Protein AF-A0A955JGV6-F1 (afdb_monomer_lite)

pLDDT: mean 82.67, std 8.71, range [63.16, 92.19]

Foldseek 3Di:
DVVLCVVQVQLVVLCVVADPLQVVQLVLVLVLPPDPVVSVVSSNVSSVCSSVVNSHDPPGDSVCPVSVSDDDPDPDD

Structure (mmCIF, N/CA/C/O backbone):
data_AF-A0A955JGV6-F1
#
_entry.id   AF-A0A955JGV6-F1
#
loop_
_atom_site.group_PDB
_atom_site.id
_atom_site.type_symbol
_atom_site.label_atom_id
_atom_site.label_alt_id
_atom_site.label_comp_id
_atom_site.label_asym_id
_atom_site.label_entity_id
_atom_site.label_seq_id
_atom_site.pdbx_PDB_ins_code
_atom_site.Cartn_x
_atom_site.Cartn_y
_atom_site.Cartn_z
_atom_site.occupancy
_atom_site.B_iso_or_equiv
_atom_site.auth_seq_id
_atom_site.auth_comp_id
_atom_site.auth_asym_id
_atom_site.auth_atom_id
_atom_site.pdbx_PDB_model_num
ATOM 1 N N . LEU A 1 1 ? 8.606 -6.217 -1.143 1.00 76.62 1 LEU A N 1
ATOM 2 C CA . LEU A 1 1 ? 7.760 -5.559 -0.117 1.00 76.62 1 LEU A CA 1
ATOM 3 C C . LEU A 1 1 ? 7.983 -6.144 1.275 1.00 76.62 1 LEU A C 1
ATOM 5 O O . LEU A 1 1 ? 8.332 -5.376 2.153 1.00 76.62 1 LEU A O 1
ATOM 9 N N . ARG A 1 2 ? 7.865 -7.469 1.477 1.00 79.19 2 ARG A N 1
ATOM 10 C CA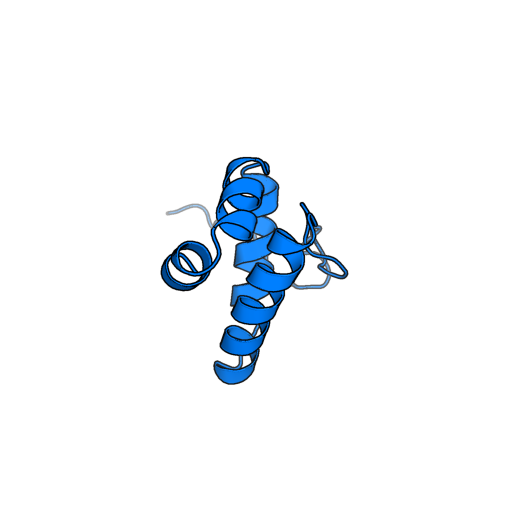 . ARG A 1 2 ? 8.091 -8.114 2.790 1.00 79.19 2 ARG A CA 1
ATOM 11 C C . ARG A 1 2 ? 9.416 -7.707 3.454 1.00 79.19 2 ARG A C 1
ATOM 13 O O . ARG A 1 2 ? 9.379 -7.187 4.554 1.00 79.19 2 ARG A O 1
ATOM 20 N N . LEU A 1 3 ? 10.542 -7.814 2.741 1.00 80.88 3 LEU A N 1
ATOM 21 C CA . LEU A 1 3 ? 11.858 -7.381 3.245 1.00 80.88 3 LEU A CA 1
ATOM 22 C C . LEU A 1 3 ? 11.893 -5.896 3.655 1.00 80.88 3 LEU A C 1
ATOM 24 O O . LEU A 1 3 ? 12.442 -5.551 4.693 1.00 80.88 3 LEU A O 1
ATOM 28 N N . ALA A 1 4 ? 11.257 -5.023 2.870 1.00 80.62 4 ALA A N 1
ATOM 29 C CA . ALA A 1 4 ? 11.209 -3.588 3.153 1.00 80.62 4 ALA A CA 1
ATOM 30 C C . ALA A 1 4 ? 10.319 -3.244 4.362 1.00 80.62 4 ALA A C 1
ATOM 32 O O . ALA A 1 4 ? 10.598 -2.278 5.062 1.00 80.62 4 ALA A O 1
ATOM 33 N N . LEU A 1 5 ? 9.268 -4.032 4.616 1.00 80.25 5 LEU A N 1
ATOM 34 C CA . LEU A 1 5 ? 8.437 -3.908 5.817 1.00 80.25 5 LEU A CA 1
ATOM 35 C C . LEU A 1 5 ? 9.138 -4.488 7.051 1.00 80.25 5 LEU A C 1
ATOM 37 O O . LEU A 1 5 ? 8.982 -3.946 8.138 1.00 80.25 5 LEU A O 1
ATOM 41 N N . SER A 1 6 ? 9.945 -5.543 6.900 1.00 79.44 6 SER A N 1
ATOM 42 C CA . SER A 1 6 ? 10.761 -6.074 8.000 1.00 79.44 6 SER A CA 1
ATOM 43 C C . SER A 1 6 ? 11.763 -5.045 8.529 1.00 79.44 6 SER A C 1
ATOM 45 O O . SER A 1 6 ? 12.004 -5.003 9.728 1.00 79.44 6 SER A O 1
ATOM 47 N N . ALA A 1 7 ? 12.297 -4.187 7.655 1.00 83.19 7 ALA A N 1
ATOM 48 C CA . ALA A 1 7 ? 13.201 -3.098 8.030 1.00 83.19 7 ALA A CA 1
ATOM 49 C C . ALA A 1 7 ? 12.488 -1.864 8.629 1.00 83.19 7 ALA A C 1
ATOM 51 O O . ALA A 1 7 ? 13.152 -0.928 9.064 1.00 83.19 7 ALA A O 1
ATOM 52 N N . ALA A 1 8 ? 11.149 -1.832 8.639 1.00 83.88 8 ALA A N 1
ATOM 53 C CA . ALA A 1 8 ? 10.352 -0.694 9.094 1.00 83.88 8 ALA A CA 1
ATOM 54 C C . ALA A 1 8 ? 9.230 -1.161 10.047 1.00 83.88 8 ALA A C 1
ATOM 56 O O . ALA A 1 8 ? 8.088 -1.338 9.611 1.00 83.88 8 ALA A O 1
ATOM 57 N N . PRO A 1 9 ? 9.516 -1.343 11.352 1.00 84.81 9 PRO A N 1
ATOM 58 C CA . PRO A 1 9 ? 8.571 -1.932 12.308 1.00 84.81 9 PRO A CA 1
ATOM 59 C C . PRO A 1 9 ? 7.248 -1.157 12.398 1.00 84.81 9 PRO A C 1
ATOM 61 O O . PRO A 1 9 ? 6.179 -1.753 12.304 1.00 84.81 9 PRO A O 1
ATOM 64 N N . ARG A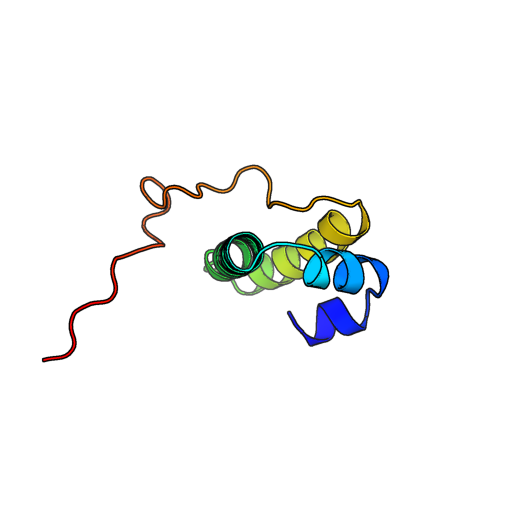 1 10 ? 7.300 0.179 12.414 1.00 86.56 10 ARG A N 1
ATOM 65 C CA . ARG A 1 10 ? 6.097 1.029 12.427 1.00 86.56 10 ARG A CA 1
ATOM 66 C C . ARG A 1 10 ? 5.241 0.879 11.166 1.00 86.56 10 ARG A C 1
ATOM 68 O O . ARG A 1 10 ? 4.017 0.859 11.230 1.00 86.56 10 ARG A O 1
ATOM 75 N N . ALA A 1 11 ? 5.878 0.725 10.004 1.00 88.06 11 ALA A N 1
ATOM 76 C CA . ALA A 1 11 ? 5.163 0.451 8.761 1.00 88.06 11 ALA A CA 1
ATOM 77 C C . ALA A 1 11 ? 4.525 -0.947 8.770 1.00 88.06 11 ALA A C 1
AT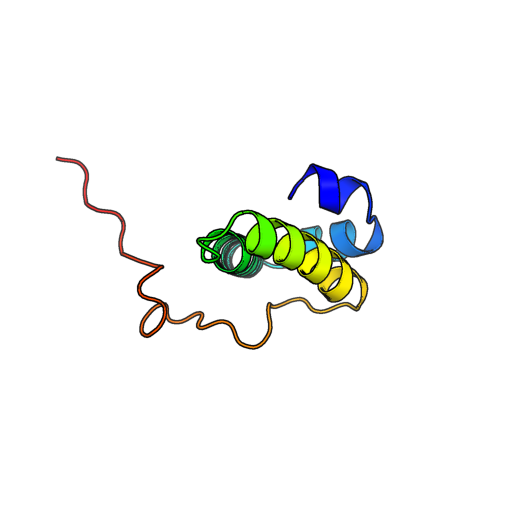OM 79 O O . ALA A 1 11 ? 3.442 -1.125 8.217 1.00 88.06 11 ALA A O 1
ATOM 80 N N . ARG A 1 12 ? 5.177 -1.932 9.402 1.00 87.62 12 ARG A N 1
ATOM 81 C CA . ARG A 1 12 ? 4.671 -3.303 9.552 1.00 87.62 12 ARG A CA 1
ATOM 82 C C . ARG A 1 12 ? 3.451 -3.380 10.472 1.00 87.62 12 ARG A C 1
ATOM 84 O O . ARG A 1 12 ? 2.532 -4.140 10.168 1.00 87.62 12 ARG A O 1
ATOM 91 N N . GLU A 1 13 ? 3.418 -2.598 11.545 1.00 88.50 13 GLU A N 1
ATOM 92 C CA . GLU A 1 13 ? 2.249 -2.489 12.427 1.00 88.50 13 GLU A CA 1
ATOM 93 C C . GLU A 1 13 ? 1.046 -1.939 11.666 1.00 88.50 13 GLU A C 1
ATOM 95 O O . GLU A 1 13 ? 0.018 -2.606 11.579 1.00 88.50 13 GLU A O 1
ATOM 100 N N . VAL A 1 14 ? 1.209 -0.795 10.991 1.00 89.56 14 VAL A N 1
ATOM 101 C CA . VAL A 1 14 ? 0.141 -0.209 10.166 1.00 89.56 14 VAL A CA 1
ATOM 102 C C . VAL A 1 14 ? -0.269 -1.162 9.042 1.00 89.56 14 VAL A C 1
ATOM 104 O O . VAL A 1 14 ? -1.452 -1.325 8.771 1.00 89.56 14 VAL A O 1
ATOM 107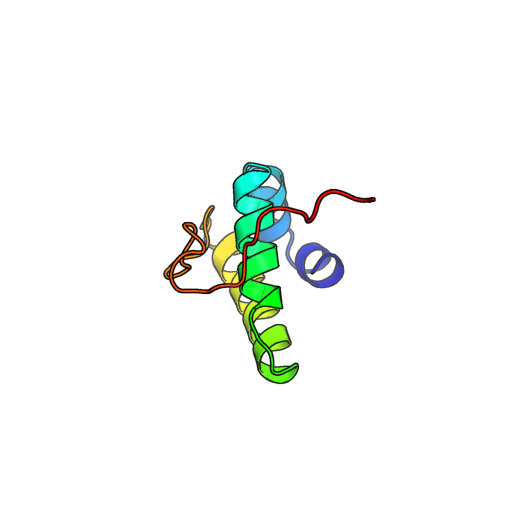 N N . TRP A 1 15 ? 0.681 -1.854 8.407 1.00 88.75 15 TRP A N 1
ATOM 108 C CA . TRP A 1 15 ? 0.383 -2.867 7.391 1.00 88.75 15 TRP A CA 1
ATOM 109 C C . TRP A 1 15 ? -0.469 -4.029 7.926 1.00 88.75 15 TRP A C 1
ATOM 111 O O . TRP A 1 15 ? -1.305 -4.581 7.203 1.00 88.75 15 TRP A O 1
ATOM 121 N N . SER A 1 16 ? -0.251 -4.411 9.182 1.00 87.81 16 SER A N 1
ATOM 122 C CA . SER A 1 16 ? -1.008 -5.471 9.850 1.00 87.81 16 SER A CA 1
ATOM 123 C C . SER A 1 16 ? -2.395 -4.984 10.282 1.00 87.81 16 SER A C 1
ATOM 125 O O . SER A 1 16 ? -3.353 -5.734 10.130 1.00 87.81 16 SER A O 1
ATOM 127 N N . ASP A 1 17 ? -2.513 -3.723 10.698 1.00 92.19 17 ASP A N 1
ATOM 128 C CA . ASP A 1 17 ? -3.766 -3.062 11.098 1.00 92.19 17 ASP A CA 1
ATOM 129 C C . ASP A 1 17 ? -4.728 -2.807 9.920 1.00 92.19 17 ASP A C 1
ATOM 131 O O . ASP A 1 17 ? -5.947 -2.889 10.059 1.00 92.19 17 ASP A O 1
ATOM 135 N N . ILE A 1 18 ? -4.209 -2.516 8.722 1.00 90.94 18 ILE A N 1
ATOM 136 C CA . ILE A 1 18 ? -5.063 -2.200 7.567 1.00 90.94 18 ILE A CA 1
ATOM 137 C C . ILE A 1 18 ? -5.804 -3.417 6.996 1.00 90.94 18 ILE A C 1
ATOM 139 O O . ILE A 1 18 ? -5.330 -4.556 7.020 1.00 90.94 18 ILE A O 1
ATOM 143 N N . THR A 1 19 ? -6.952 -3.139 6.370 1.00 91.31 19 THR A N 1
ATOM 144 C CA . THR A 1 19 ? -7.794 -4.152 5.722 1.00 91.31 19 THR A CA 1
ATOM 145 C C . THR A 1 19 ? -7.089 -4.845 4.554 1.00 91.31 19 THR A C 1
ATOM 147 O O . THR A 1 19 ? -6.205 -4.289 3.895 1.00 91.31 19 THR A O 1
ATOM 150 N N . THR A 1 20 ? -7.530 -6.062 4.231 1.00 87.81 20 THR A N 1
ATOM 151 C CA . THR A 1 20 ? -7.037 -6.837 3.077 1.00 87.81 20 THR A CA 1
ATOM 152 C C . THR A 1 20 ? -7.165 -6.068 1.760 1.00 87.81 20 THR A C 1
ATOM 154 O O . THR A 1 20 ? -6.240 -6.085 0.946 1.00 87.81 20 THR A O 1
ATOM 157 N N . VAL A 1 21 ? -8.255 -5.314 1.583 1.00 86.94 21 VAL A N 1
ATOM 158 C CA . VAL A 1 21 ? -8.462 -4.424 0.429 1.00 86.94 21 VAL A CA 1
ATOM 159 C C . VAL A 1 21 ? -7.394 -3.330 0.378 1.00 86.94 21 VAL A C 1
ATOM 161 O O . VAL A 1 21 ? -6.806 -3.094 -0.671 1.00 86.94 21 VAL A O 1
ATOM 164 N N . ALA A 1 22 ? -7.072 -2.698 1.509 1.00 88.00 22 ALA A N 1
ATOM 165 C CA . ALA A 1 22 ? -6.024 -1.682 1.553 1.00 88.00 22 ALA A CA 1
ATOM 166 C C . ALA A 1 22 ? -4.635 -2.267 1.241 1.00 88.00 22 ALA A C 1
ATOM 168 O O . ALA A 1 22 ? -3.858 -1.640 0.520 1.00 88.00 22 ALA A O 1
ATOM 169 N N . ARG A 1 23 ? -4.325 -3.484 1.712 1.00 89.44 23 ARG A N 1
ATOM 170 C CA . ARG A 1 23 ? -3.079 -4.182 1.337 1.00 89.44 23 ARG A CA 1
ATOM 171 C C . ARG A 1 23 ? -3.018 -4.444 -0.168 1.00 89.44 23 ARG A C 1
ATOM 173 O O . ARG A 1 23 ? -1.970 -4.223 -0.776 1.00 89.44 23 ARG A O 1
ATOM 180 N N . ARG A 1 24 ? -4.134 -4.870 -0.775 1.00 88.00 24 ARG A N 1
ATOM 181 C CA . ARG A 1 24 ? -4.247 -5.048 -2.232 1.00 88.00 24 ARG A CA 1
ATOM 182 C C . ARG A 1 24 ? -3.995 -3.732 -2.969 1.00 88.00 24 ARG A C 1
ATOM 184 O O . ARG A 1 24 ? -3.186 -3.729 -3.892 1.00 88.00 24 ARG A O 1
ATOM 191 N N . ASP A 1 25 ? -4.610 -2.631 -2.531 1.00 88.44 25 ASP A N 1
ATOM 192 C CA . ASP A 1 25 ? -4.412 -1.294 -3.116 1.00 88.44 25 ASP A CA 1
ATOM 193 C C . ASP A 1 25 ? -2.922 -0.902 -3.118 1.00 88.44 25 ASP A C 1
ATOM 195 O O . ASP A 1 25 ? -2.381 -0.470 -4.135 1.00 88.44 25 ASP A O 1
ATOM 199 N N . TRP A 1 26 ? -2.226 -1.101 -1.993 1.00 90.06 26 TRP A N 1
ATOM 200 C CA . TRP A 1 26 ? -0.794 -0.814 -1.876 1.00 90.06 26 TRP A CA 1
ATOM 201 C C . TRP A 1 26 ? 0.069 -1.670 -2.806 1.00 90.06 26 TRP A C 1
ATOM 203 O O . TRP A 1 26 ? 0.973 -1.147 -3.463 1.00 90.06 26 TRP A O 1
ATOM 213 N N . ILE A 1 27 ? -0.200 -2.977 -2.877 1.00 88.50 27 ILE A N 1
ATOM 214 C CA . ILE A 1 27 ? 0.525 -3.892 -3.768 1.00 88.50 27 ILE A CA 1
ATOM 215 C C . ILE A 1 27 ? 0.300 -3.482 -5.224 1.00 88.50 27 ILE A C 1
ATOM 217 O O . ILE A 1 27 ? 1.269 -3.337 -5.969 1.00 88.50 27 ILE A O 1
ATOM 221 N N . GLN A 1 28 ? -0.948 -3.226 -5.615 1.00 86.56 28 GLN A N 1
ATOM 222 C CA . GLN A 1 28 ? -1.292 -2.809 -6.972 1.00 86.56 28 GLN A CA 1
ATOM 223 C C . GLN A 1 28 ? -0.624 -1.482 -7.338 1.00 86.56 28 GLN A C 1
ATOM 225 O O . GLN A 1 28 ? -0.048 -1.341 -8.420 1.00 86.56 28 GLN A O 1
ATOM 230 N N . TRP A 1 29 ? -0.636 -0.508 -6.429 1.00 88.19 29 TRP A N 1
ATOM 231 C CA . TRP A 1 29 ? 0.057 0.754 -6.645 1.00 88.19 29 TRP A CA 1
ATOM 232 C C . TRP A 1 29 ? 1.562 0.548 -6.842 1.00 88.19 29 TRP A C 1
ATOM 234 O O . TRP A 1 29 ? 2.138 1.127 -7.756 1.00 88.19 29 TRP A O 1
ATOM 244 N N . ILE A 1 30 ? 2.218 -0.323 -6.077 1.00 89.06 30 ILE A N 1
ATOM 245 C CA . ILE A 1 30 ? 3.645 -0.620 -6.280 1.00 89.06 30 ILE A CA 1
ATOM 246 C C . ILE A 1 30 ? 3.883 -1.321 -7.628 1.00 89.06 30 ILE A C 1
ATOM 248 O O . ILE A 1 30 ? 4.790 -0.934 -8.368 1.00 89.06 30 ILE A O 1
ATOM 252 N N . VAL A 1 31 ? 3.074 -2.328 -7.965 1.00 86.69 31 VAL A N 1
ATOM 253 C CA . VAL A 1 31 ? 3.258 -3.173 -9.160 1.00 86.69 31 VAL A CA 1
ATOM 254 C C . VAL A 1 31 ? 2.923 -2.434 -10.456 1.00 86.69 31 VAL A C 1
ATOM 256 O O . VAL A 1 31 ? 3.592 -2.664 -11.463 1.00 86.69 31 VAL A O 1
ATOM 259 N N . SER A 1 32 ? 1.977 -1.489 -10.427 1.00 84.88 32 SER A N 1
ATOM 260 C CA . SER A 1 32 ? 1.611 -0.668 -11.593 1.00 84.88 32 SER A CA 1
ATOM 261 C C . SER A 1 32 ? 2.767 0.181 -12.145 1.00 84.88 32 SER A C 1
ATOM 263 O O . SER A 1 32 ? 2.707 0.647 -13.282 1.00 84.88 32 SER A O 1
ATOM 265 N N . ALA A 1 33 ? 3.849 0.371 -11.380 1.00 86.81 33 ALA A N 1
ATOM 266 C CA . ALA A 1 33 ? 5.080 0.938 -11.912 1.00 86.81 33 ALA A CA 1
ATOM 267 C C . ALA A 1 33 ? 5.762 -0.064 -12.862 1.00 86.81 33 ALA A C 1
ATOM 269 O O . ALA A 1 33 ? 6.341 -1.061 -12.422 1.00 86.81 33 ALA A O 1
ATOM 270 N N . LYS A 1 34 ? 5.719 0.245 -14.166 1.00 84.06 34 LYS A N 1
ATOM 271 C CA . LYS A 1 34 ? 6.358 -0.550 -15.231 1.00 84.06 34 LYS A CA 1
ATOM 272 C C . LYS A 1 34 ? 7.888 -0.547 -15.143 1.00 84.06 34 LYS A C 1
ATOM 274 O O . LYS A 1 34 ? 8.516 -1.543 -15.475 1.00 84.06 34 LYS A O 1
ATOM 279 N N . ARG A 1 35 ? 8.491 0.556 -14.682 1.00 90.31 35 ARG A N 1
ATOM 280 C CA . ARG A 1 35 ? 9.951 0.678 -14.555 1.00 90.31 35 ARG A CA 1
ATOM 281 C C . ARG A 1 35 ? 10.437 0.143 -13.200 1.00 90.31 35 ARG A C 1
ATOM 283 O O . ARG A 1 35 ? 9.878 0.546 -12.172 1.00 90.31 35 ARG A O 1
ATOM 290 N N . PRO A 1 36 ? 11.493 -0.691 -13.162 1.00 88.31 36 PRO A N 1
ATOM 291 C CA . PRO A 1 36 ? 11.998 -1.295 -11.925 1.00 88.31 36 PRO A CA 1
ATOM 292 C C . PRO A 1 36 ? 12.506 -0.249 -10.922 1.00 88.31 36 PRO A C 1
ATOM 294 O O . PRO A 1 36 ? 12.195 -0.325 -9.735 1.00 88.31 36 PRO A O 1
ATOM 297 N N . GLU A 1 37 ? 13.182 0.791 -11.406 1.00 90.38 37 GLU A N 1
ATOM 298 C CA . GLU A 1 37 ? 13.600 1.967 -10.628 1.00 90.38 37 GLU A CA 1
ATOM 299 C C . GLU A 1 37 ? 12.422 2.654 -9.912 1.00 90.38 37 GLU A C 1
ATOM 301 O O . GLU A 1 37 ? 12.458 2.929 -8.710 1.00 90.38 37 GLU A O 1
ATOM 306 N N . THR A 1 38 ? 11.313 2.860 -10.627 1.00 88.75 38 THR A N 1
ATOM 307 C CA . THR A 1 38 ? 10.110 3.485 -10.067 1.00 88.75 38 THR A CA 1
ATOM 308 C C . THR A 1 38 ? 9.430 2.557 -9.065 1.00 88.75 38 THR A C 1
ATOM 310 O O . THR A 1 38 ? 8.921 3.027 -8.047 1.00 88.75 38 THR A O 1
ATOM 313 N N . ARG A 1 39 ? 9.458 1.240 -9.303 1.00 90.25 39 ARG A N 1
ATOM 314 C CA . ARG A 1 39 ? 8.953 0.240 -8.358 1.00 90.25 39 ARG A CA 1
ATOM 315 C C . ARG A 1 39 ? 9.742 0.269 -7.048 1.00 90.25 39 ARG A C 1
ATOM 317 O O . ARG A 1 39 ? 9.128 0.312 -5.985 1.00 90.25 39 ARG A O 1
ATOM 324 N N . ALA A 1 40 ? 11.074 0.327 -7.108 1.00 90.12 40 ALA A N 1
ATOM 325 C CA . ALA A 1 40 ? 11.920 0.453 -5.921 1.00 90.12 40 ALA A CA 1
ATOM 326 C C . ALA A 1 40 ? 11.617 1.743 -5.139 1.00 90.12 40 ALA A C 1
ATOM 328 O O . ALA A 1 40 ? 11.448 1.706 -3.917 1.00 90.12 40 ALA A O 1
ATOM 329 N N . ARG A 1 41 ? 11.446 2.873 -5.840 1.00 91.31 41 ARG A N 1
ATOM 330 C CA . ARG A 1 41 ? 11.038 4.146 -5.223 1.00 91.31 41 ARG A CA 1
ATOM 331 C C . ARG A 1 41 ? 9.663 4.057 -4.555 1.00 91.31 41 ARG A C 1
ATOM 333 O O . ARG A 1 41 ? 9.508 4.511 -3.426 1.00 91.31 41 ARG A O 1
ATOM 340 N N . ARG A 1 42 ? 8.676 3.424 -5.199 1.00 91.19 42 ARG A N 1
ATOM 341 C CA . ARG A 1 42 ? 7.339 3.215 -4.611 1.00 91.19 42 ARG A CA 1
ATOM 342 C C . ARG A 1 42 ? 7.375 2.335 -3.366 1.00 91.19 42 ARG A C 1
ATOM 344 O O . ARG A 1 42 ? 6.646 2.626 -2.428 1.00 91.19 42 ARG A O 1
ATOM 351 N N . VAL A 1 43 ? 8.235 1.317 -3.311 1.00 90.88 43 VAL A N 1
ATOM 352 C CA . VAL A 1 43 ? 8.420 0.507 -2.093 1.00 90.88 43 VAL A CA 1
ATOM 353 C C . VAL A 1 43 ? 8.946 1.362 -0.937 1.00 90.88 43 VAL A C 1
ATOM 355 O O . VAL A 1 43 ? 8.382 1.304 0.152 1.00 90.88 43 VAL A O 1
ATOM 358 N N . LYS A 1 44 ? 9.970 2.196 -1.173 1.00 90.38 44 LYS A N 1
ATOM 359 C CA . LYS A 1 44 ? 10.499 3.113 -0.146 1.00 90.38 44 LYS A CA 1
ATOM 360 C C . LYS A 1 44 ? 9.431 4.104 0.330 1.00 90.38 44 LYS A C 1
ATOM 362 O O . LYS A 1 44 ? 9.222 4.256 1.532 1.00 90.38 44 LYS A O 1
ATOM 367 N N . ASN A 1 45 ? 8.702 4.709 -0.608 1.00 90.31 45 ASN A N 1
ATOM 368 C CA . ASN A 1 45 ? 7.618 5.639 -0.296 1.00 90.31 45 ASN A CA 1
ATOM 369 C C . ASN A 1 45 ? 6.483 4.955 0.475 1.00 90.31 45 ASN A C 1
ATOM 371 O O . ASN A 1 45 ? 5.971 5.539 1.421 1.00 90.31 45 ASN A O 1
ATOM 375 N N . ALA A 1 46 ? 6.117 3.719 0.122 1.00 90.25 46 ALA A N 1
ATOM 376 C CA . ALA A 1 46 ? 5.101 2.958 0.844 1.00 90.25 46 ALA A CA 1
ATOM 377 C C . ALA A 1 46 ? 5.503 2.743 2.307 1.00 90.25 46 ALA A C 1
ATOM 379 O O . ALA A 1 46 ? 4.700 3.017 3.193 1.00 90.25 46 ALA A O 1
ATOM 380 N N . CYS A 1 47 ? 6.749 2.333 2.574 1.00 89.19 47 CYS A N 1
ATOM 381 C CA . CYS A 1 47 ? 7.239 2.191 3.946 1.00 89.19 47 CYS A CA 1
ATOM 382 C C . CYS A 1 47 ? 7.195 3.524 4.711 1.00 89.19 47 CYS A C 1
ATOM 384 O O . CYS A 1 47 ? 6.718 3.550 5.841 1.00 89.19 47 CYS A O 1
ATOM 386 N N . SER A 1 48 ? 7.626 4.630 4.094 1.00 90.12 48 SER A N 1
ATOM 387 C CA . SER A 1 48 ? 7.569 5.962 4.714 1.00 90.12 48 SER A CA 1
ATOM 388 C C . SER A 1 48 ? 6.128 6.399 5.013 1.00 90.12 48 SER A C 1
ATOM 390 O O . SER A 1 48 ? 5.820 6.775 6.138 1.00 90.12 48 SER A O 1
ATOM 392 N N . MET A 1 49 ? 5.215 6.262 4.049 1.00 89.69 49 MET A N 1
ATOM 393 C CA . MET A 1 49 ? 3.807 6.637 4.205 1.00 89.69 49 MET A CA 1
ATOM 394 C C . MET A 1 49 ? 3.087 5.792 5.261 1.00 89.69 49 MET A C 1
ATOM 396 O O . MET A 1 49 ? 2.323 6.339 6.056 1.00 89.69 49 MET A O 1
ATOM 400 N N . LEU A 1 50 ? 3.334 4.479 5.286 1.00 89.31 50 LEU A N 1
ATOM 401 C CA . LEU A 1 50 ? 2.798 3.582 6.310 1.00 89.31 50 LEU A CA 1
ATOM 402 C C . LEU A 1 50 ? 3.356 3.937 7.692 1.00 89.31 50 LEU A C 1
ATOM 404 O O . LEU A 1 50 ? 2.591 4.005 8.645 1.00 89.31 50 LEU A O 1
ATOM 408 N N . ALA A 1 51 ? 4.655 4.237 7.803 1.00 87.81 51 ALA A N 1
ATOM 409 C CA . ALA A 1 51 ? 5.257 4.679 9.062 1.00 87.81 51 ALA A CA 1
ATOM 410 C C . ALA A 1 51 ? 4.673 6.016 9.558 1.00 87.81 51 ALA A C 1
ATOM 412 O O . ALA A 1 51 ? 4.510 6.199 10.763 1.00 87.81 51 ALA A O 1
ATOM 413 N N . SER A 1 52 ? 4.289 6.913 8.643 1.00 87.75 52 SER A N 1
ATOM 414 C CA . SER A 1 52 ? 3.540 8.142 8.945 1.00 87.75 52 SER A CA 1
ATOM 415 C C . SER A 1 52 ? 2.057 7.908 9.278 1.00 87.75 52 SER A C 1
ATOM 417 O O . SER A 1 52 ? 1.324 8.874 9.465 1.00 87.75 52 SER A O 1
ATOM 419 N N . GLY A 1 53 ? 1.582 6.659 9.329 1.00 86.00 53 GLY A N 1
ATOM 420 C CA . GLY A 1 53 ? 0.204 6.319 9.698 1.00 86.00 53 GLY A CA 1
ATOM 421 C C . GLY A 1 53 ? -0.802 6.352 8.545 1.00 86.00 53 GLY A C 1
ATOM 422 O O . GLY A 1 53 ? -2.005 6.203 8.770 1.00 86.00 53 GLY A O 1
ATOM 423 N N . LYS A 1 54 ? -0.361 6.516 7.288 1.00 87.06 54 LYS A N 1
ATOM 424 C CA . LYS A 1 54 ? -1.283 6.462 6.145 1.00 87.06 54 LYS A CA 1
ATOM 425 C C . LYS A 1 54 ? -1.740 5.029 5.901 1.00 87.06 54 LYS A C 1
ATOM 427 O O . LYS A 1 54 ? -1.022 4.210 5.338 1.00 87.06 54 LYS A O 1
ATOM 432 N N . ARG A 1 55 ? -2.999 4.761 6.240 1.00 87.50 55 ARG A N 1
ATOM 433 C CA . ARG A 1 55 ? -3.653 3.459 6.035 1.00 87.50 55 ARG A CA 1
ATOM 434 C C . ARG A 1 55 ? -4.007 3.156 4.574 1.00 87.50 55 ARG A C 1
ATOM 436 O O . ARG A 1 55 ? -4.207 2.001 4.207 1.00 87.50 55 ARG A O 1
ATOM 443 N N . ARG A 1 56 ? -4.092 4.177 3.715 1.00 84.81 56 ARG A N 1
ATOM 444 C CA . ARG A 1 56 ? -4.395 4.036 2.280 1.00 84.81 56 ARG A CA 1
ATOM 445 C C . ARG A 1 56 ? -3.355 4.774 1.447 1.00 84.81 56 ARG A C 1
ATOM 447 O O . ARG A 1 56 ? -2.852 5.822 1.852 1.00 84.81 56 ARG A O 1
ATOM 454 N N . VAL A 1 57 ? -3.082 4.243 0.262 1.00 85.19 57 VAL A N 1
ATOM 455 C CA . VAL A 1 57 ? -2.297 4.941 -0.756 1.00 85.19 57 VAL A CA 1
ATOM 456 C C . VAL A 1 57 ? -3.044 6.209 -1.202 1.00 85.19 57 VAL A C 1
ATOM 458 O O . VAL A 1 57 ? -4.249 6.162 -1.457 1.00 85.19 57 VAL A O 1
ATOM 461 N N . CYS A 1 58 ? -2.353 7.353 -1.261 1.00 74.81 58 CYS A N 1
ATOM 462 C CA . CYS A 1 58 ? -2.933 8.596 -1.777 1.00 74.81 58 CYS A CA 1
ATOM 463 C C . CYS A 1 58 ? -2.689 8.710 -3.287 1.00 74.81 58 CYS A C 1
ATOM 465 O O . CYS A 1 58 ? -1.668 8.240 -3.788 1.00 74.81 58 CYS A O 1
ATOM 467 N N . CYS A 1 59 ? -3.632 9.325 -4.004 1.00 71.06 59 CYS A N 1
ATOM 468 C CA . CYS A 1 59 ? -3.564 9.513 -5.459 1.00 71.06 59 CYS A CA 1
ATOM 469 C C . CYS A 1 59 ? -3.449 8.194 -6.256 1.00 71.06 59 CYS A C 1
ATOM 471 O O . CYS A 1 59 ? -2.768 8.131 -7.279 1.00 71.06 59 CYS A O 1
ATOM 473 N N . PHE A 1 60 ? -4.095 7.127 -5.776 1.00 75.44 60 PHE A N 1
ATOM 474 C CA . PHE A 1 60 ? -4.251 5.868 -6.504 1.00 75.44 60 PHE A CA 1
ATOM 475 C C . PHE A 1 60 ? -5.720 5.658 -6.858 1.00 75.44 60 PHE A C 1
ATOM 477 O O . PHE A 1 60 ? -6.595 5.734 -5.992 1.00 75.44 60 PHE A O 1
ATOM 484 N N . ASP A 1 61 ? -5.968 5.377 -8.132 1.00 71.94 61 ASP A N 1
ATOM 485 C CA . ASP A 1 61 ? -7.287 5.031 -8.639 1.00 71.94 61 ASP A CA 1
ATOM 486 C C . ASP A 1 61 ? -7.681 3.620 -8.180 1.00 71.94 61 ASP A C 1
ATOM 488 O O . ASP A 1 61 ? -7.318 2.618 -8.795 1.00 71.94 61 ASP A O 1
ATOM 492 N N . LYS A 1 62 ? -8.434 3.552 -7.079 1.00 69.94 62 LYS A N 1
ATOM 493 C CA . LYS A 1 62 ? -8.977 2.296 -6.537 1.00 69.94 62 LYS A CA 1
ATOM 494 C C . LYS A 1 62 ? -10.050 1.688 -7.434 1.00 69.94 62 LYS A C 1
ATOM 496 O O . LYS A 1 62 ? -10.282 0.487 -7.352 1.00 69.94 62 LYS A O 1
ATOM 501 N N . SER A 1 63 ? -10.713 2.513 -8.249 1.00 69.56 63 SER A N 1
ATOM 502 C CA . SER A 1 63 ? -11.776 2.046 -9.139 1.00 69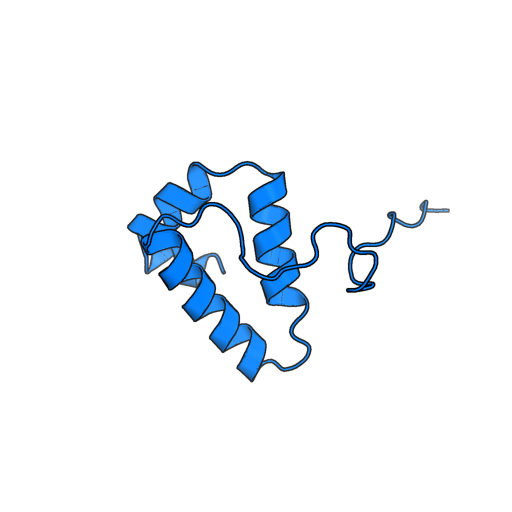.56 63 SER A CA 1
ATOM 503 C C . SER A 1 63 ? -11.229 1.147 -10.247 1.00 69.56 63 SER A C 1
ATOM 505 O O . SER A 1 63 ? -11.963 0.335 -10.798 1.00 69.56 63 SER A O 1
ATOM 507 N N . GLY A 1 64 ? -9.938 1.272 -10.578 1.00 68.00 64 GLY A N 1
ATOM 508 C CA . GLY A 1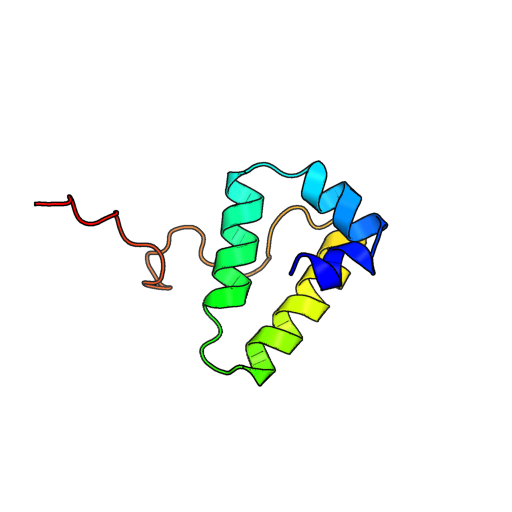 64 ? -9.328 0.539 -11.682 1.00 68.00 64 GLY A CA 1
ATOM 509 C C . GLY A 1 64 ? -9.717 1.072 -13.064 1.00 68.00 64 GLY A C 1
ATOM 510 O O . GLY A 1 64 ? -9.083 0.684 -14.045 1.00 68.00 64 GLY A O 1
ATOM 511 N N . ILE A 1 65 ? -10.706 1.973 -13.141 1.00 67.25 65 ILE A N 1
ATOM 512 C CA . ILE A 1 65 ? -11.306 2.485 -14.379 1.00 67.25 65 ILE A CA 1
ATOM 513 C C . ILE A 1 65 ? -10.254 3.207 -15.219 1.00 67.25 65 ILE A C 1
ATOM 515 O O . ILE A 1 65 ? -10.136 2.969 -16.421 1.00 67.25 65 ILE A O 1
ATOM 519 N N . TYR A 1 66 ? -9.443 4.049 -14.581 1.00 69.12 66 TYR A N 1
ATOM 520 C CA . TYR A 1 66 ? -8.454 4.870 -15.278 1.00 69.12 66 TYR A CA 1
ATOM 521 C C . TYR A 1 66 ? -7.098 4.182 -15.359 1.00 69.12 66 TYR A C 1
ATOM 523 O O . TYR A 1 66 ? -6.357 4.347 -16.327 1.00 69.12 66 TYR A O 1
ATOM 531 N N . SER A 1 67 ? -6.768 3.385 -14.344 1.00 66.12 67 SER A N 1
ATOM 532 C CA . SER A 1 67 ? -5.487 2.682 -14.296 1.00 66.12 67 SER A CA 1
ATOM 533 C C . SER A 1 67 ? -5.432 1.440 -15.194 1.00 66.12 67 SER A C 1
ATOM 535 O O . SER A 1 67 ? -4.327 0.974 -15.478 1.00 66.12 67 SER A O 1
ATOM 537 N N . LYS A 1 68 ? -6.586 0.893 -15.626 1.00 67.38 68 LYS A N 1
ATOM 538 C CA . LYS A 1 68 ? -6.736 -0.360 -16.405 1.00 67.38 68 LYS A CA 1
ATOM 539 C C . LYS A 1 68 ? -5.951 -1.553 -15.832 1.00 67.38 68 LYS A C 1
ATOM 541 O O . LYS A 1 68 ? -5.662 -2.518 -16.532 1.00 67.38 68 LYS A O 1
ATOM 546 N N . GLY A 1 69 ? -5.556 -1.467 -14.561 1.00 63.50 69 GLY A N 1
ATOM 547 C CA . GLY A 1 69 ? -4.672 -2.428 -13.902 1.00 63.50 69 GLY A CA 1
ATOM 548 C C . GLY A 1 69 ? -5.413 -3.443 -13.037 1.00 63.50 69 GLY A C 1
ATOM 549 O O . GLY A 1 69 ? -4.798 -4.394 -12.565 1.00 63.50 69 GLY A O 1
ATOM 550 N N . LEU A 1 70 ? -6.710 -3.229 -12.813 1.00 64.50 70 LEU A N 1
ATOM 551 C CA . LEU A 1 70 ? -7.604 -4.140 -12.111 1.00 64.50 70 LEU A CA 1
ATOM 552 C C . LEU A 1 70 ? -8.640 -4.624 -13.129 1.00 64.50 70 LEU A C 1
ATOM 554 O O . LEU A 1 70 ? -9.475 -3.846 -13.576 1.00 64.50 70 LEU A O 1
ATOM 558 N N . GLY A 1 71 ? -8.538 -5.888 -13.529 1.00 64.19 71 GLY A N 1
ATOM 559 C CA . GLY A 1 71 ? -9.534 -6.570 -14.353 1.00 64.19 71 GLY A CA 1
ATOM 560 C C . GLY A 1 71 ? -10.233 -7.656 -13.545 1.00 64.19 71 GLY A C 1
ATOM 561 O O . GLY A 1 71 ? -9.670 -8.158 -12.566 1.00 64.19 71 GLY A O 1
ATOM 562 N N . ALA A 1 72 ? -11.449 -8.021 -13.952 1.00 65.69 72 ALA A N 1
ATOM 563 C CA . ALA A 1 72 ? -12.068 -9.249 -13.471 1.00 65.69 72 ALA A CA 1
ATOM 564 C C . ALA A 1 72 ? -11.149 -10.440 -13.815 1.00 65.69 72 ALA A C 1
ATOM 566 O O . ALA A 1 72 ? -10.544 -10.436 -14.895 1.00 65.69 72 ALA A O 1
ATOM 567 N N . PRO A 1 73 ? -10.995 -11.431 -12.918 1.00 71.00 73 PRO A N 1
ATOM 568 C CA . PRO A 1 73 ? -10.313 -12.666 -13.279 1.00 71.00 73 PRO A CA 1
ATOM 569 C C . PRO A 1 73 ? -11.008 -13.260 -14.508 1.00 71.00 73 PRO A C 1
ATOM 571 O O . PRO A 1 73 ? -12.239 -13.289 -14.567 1.00 71.00 73 PRO A O 1
ATOM 574 N N . LYS A 1 74 ? -10.230 -13.682 -15.511 1.00 75.69 74 LYS A N 1
ATOM 575 C CA . LYS A 1 74 ? -10.805 -14.445 -16.620 1.00 75.69 74 LYS A CA 1
ATOM 576 C C . LYS A 1 74 ? -11.313 -15.767 -16.040 1.00 75.69 74 LYS A C 1
ATOM 578 O O . LYS A 1 74 ? -10.550 -16.377 -15.290 1.00 75.69 74 LYS A O 1
ATOM 583 N N . PRO A 1 75 ? -12.558 -16.183 -16.333 1.00 74.69 75 PRO A N 1
ATOM 584 C CA . PRO A 1 75 ? -12.990 -17.526 -15.982 1.00 74.69 75 PRO A CA 1
ATOM 585 C C . PRO A 1 75 ? -12.014 -18.514 -16.629 1.00 74.69 75 PRO A C 1
ATOM 587 O O . PRO A 1 75 ? -11.660 -18.353 -17.801 1.00 74.69 75 PRO A O 1
ATOM 590 N N . GLU A 1 76 ? -11.507 -19.452 -15.834 1.00 63.16 76 GLU A N 1
ATOM 591 C CA . GLU A 1 76 ? -10.730 -20.571 -16.363 1.00 63.16 76 GLU A CA 1
ATOM 592 C C . GLU A 1 76 ? -11.666 -21.440 -17.226 1.00 63.16 76 GLU A C 1
ATOM 594 O O . GLU A 1 76 ? -12.849 -21.543 -16.884 1.00 63.16 76 GLU A O 1
ATOM 599 N N . PRO A 1 77 ? -11.193 -21.955 -18.376 1.00 71.69 77 PRO A N 1
ATOM 600 C CA . PRO A 1 77 ? -12.002 -22.775 -19.276 1.00 71.69 77 PRO A CA 1
ATOM 601 C C . PRO A 1 77 ? -12.402 -24.120 -18.661 1.00 71.69 77 PRO A C 1
ATOM 603 O O . PRO A 1 77 ? -11.625 -24.654 -17.838 1.00 71.69 77 PRO A O 1
#

Sequence (77 aa):
LRLALSAAPRAREVWSDITTVARRDWIQWIVSAKRPETRARRVKNACSMLASGKRRVCCFDKSGIYSKGLGAPKPEP

Radius of gyration: 13.27 Å; chains: 1; bounding box: 27×32×32 Å

Secondary structure (DSSP, 8-state):
-HHHHHT-HHHHHHHHHS-HHHHHHHHHHHHT--SHHHHHHHHHHHHHHHHTT--S-TT--TTSTTT----PPPPP-